Protein AF-A0A8K0CNM9-F1 (afdb_monomer_lite)

Organism: Ignelater luminosus (NCBI:txid2038154)

pLDDT: mean 95.44, std 3.54, range [79.06, 98.44]

Radius of gyration: 11.35 Å; chains: 1; bounding box: 27×21×26 Å

Sequence (53 aa):
ERMVQIRRQKVGGLGLSIKGGAEHKLPILISRIYKNQAAHQTKELFVGDAIIK

Foldseek 3Di:
DDDDDFDADPPCGRQWDWDDDVVRVDFIFTQGGHPPGRPNVSVPDDGGDGDDD

Secondary structure (DSSP, 8-state):
------PPBTTTBT-EEEEEEGGGTEEEEEEEE-TTSHHHHHS---TTPBP--

Structure (mmCIF, N/CA/C/O backbone):
data_AF-A0A8K0CNM9-F1
#
_entry.id   AF-A0A8K0CNM9-F1
#
loop_
_atom_site.group_PDB
_atom_site.id
_atom_site.type_symbol
_atom_site.label_atom_id
_atom_site.label_alt_id
_atom_site.label_comp_id
_atom_site.label_asym_id
_atom_site.label_entity_id
_atom_site.label_seq_id
_atom_site.pdbx_PDB_ins_code
_atom_site.Cartn_x
_atom_site.Cartn_y
_atom_site.Cartn_z
_atom_site.occupancy
_atom_site.B_iso_or_equiv
_atom_site.auth_seq_id
_atom_site.auth_comp_id
_atom_site.auth_asym_id
_atom_site.auth_atom_id
_atom_site.pdbx_PDB_model_num
ATOM 1 N N . GLU A 1 1 ? -6.856 -5.878 -14.583 1.00 86.88 1 GLU A N 1
ATOM 2 C CA . GLU A 1 1 ? -6.493 -4.495 -14.214 1.00 86.88 1 GLU A CA 1
ATOM 3 C C . GLU A 1 1 ? -7.674 -3.847 -13.505 1.00 86.88 1 GLU A C 1
ATOM 5 O O . GLU A 1 1 ? -8.804 -4.207 -13.819 1.00 86.88 1 GLU A O 1
ATOM 10 N N . ARG A 1 2 ? -7.434 -2.983 -12.512 1.00 94.50 2 ARG A N 1
ATOM 11 C CA . ARG A 1 2 ? -8.491 -2.250 -11.797 1.00 94.50 2 ARG A CA 1
ATOM 12 C C . ARG A 1 2 ? 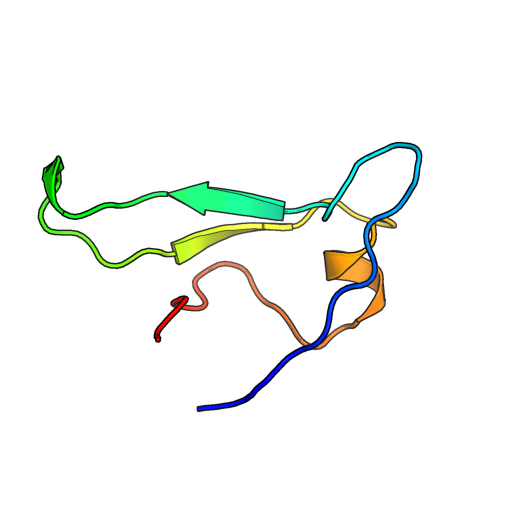-7.982 -0.885 -11.347 1.00 94.50 2 ARG A C 1
ATOM 14 O O . ARG A 1 2 ? -6.805 -0.753 -11.027 1.00 94.50 2 ARG A O 1
ATOM 21 N N . MET A 1 3 ? -8.877 0.095 -11.274 1.00 95.94 3 MET A N 1
ATOM 22 C CA . MET A 1 3 ? -8.583 1.415 -10.720 1.00 95.94 3 MET A CA 1
ATOM 23 C C . MET A 1 3 ? -9.125 1.488 -9.294 1.00 95.94 3 MET A C 1
ATOM 25 O O . MET A 1 3 ? -10.311 1.265 -9.079 1.00 95.94 3 MET A O 1
ATOM 29 N N . VAL A 1 4 ? -8.260 1.803 -8.330 1.00 96.56 4 VAL A N 1
ATOM 30 C CA . VAL A 1 4 ? -8.639 1.933 -6.917 1.00 96.56 4 VAL A CA 1
ATOM 31 C C . VAL A 1 4 ? -8.345 3.351 -6.456 1.00 96.56 4 VAL A C 1
ATOM 33 O O . VAL A 1 4 ? -7.226 3.843 -6.603 1.00 96.56 4 VAL A O 1
ATOM 36 N N . GLN A 1 5 ? -9.342 4.009 -5.871 1.00 96.56 5 GLN A N 1
ATOM 37 C CA . GLN A 1 5 ? -9.178 5.338 -5.293 1.00 96.56 5 GLN A CA 1
ATOM 38 C C . GLN A 1 5 ? -8.895 5.234 -3.795 1.00 96.56 5 GLN A C 1
ATOM 40 O O . GLN A 1 5 ? -9.630 4.597 -3.046 1.00 96.56 5 GLN A O 1
ATOM 45 N N . ILE A 1 6 ? -7.836 5.903 -3.338 1.00 97.19 6 ILE A N 1
ATOM 46 C CA . ILE A 1 6 ? -7.500 5.996 -1.915 1.00 97.19 6 ILE A CA 1
ATOM 47 C C . ILE A 1 6 ? -7.580 7.457 -1.493 1.00 97.19 6 ILE A C 1
ATOM 49 O O . ILE A 1 6 ? -6.899 8.318 -2.051 1.00 97.19 6 ILE A O 1
ATOM 53 N N . ARG A 1 7 ? -8.361 7.743 -0.449 1.00 96.75 7 ARG A N 1
ATOM 54 C CA . ARG A 1 7 ? -8.364 9.061 0.188 1.00 96.75 7 ARG A CA 1
ATOM 55 C C . ARG A 1 7 ? -7.294 9.110 1.272 1.00 96.75 7 ARG A C 1
ATOM 57 O O . ARG A 1 7 ? -7.351 8.356 2.240 1.00 96.75 7 ARG A O 1
ATOM 64 N N . ARG A 1 8 ? -6.324 10.015 1.129 1.00 96.56 8 ARG A N 1
ATOM 65 C CA . ARG A 1 8 ? -5.258 10.208 2.122 1.00 96.56 8 ARG A CA 1
ATOM 66 C C . ARG A 1 8 ? -5.846 10.590 3.486 1.00 96.56 8 ARG A C 1
ATOM 68 O O . ARG A 1 8 ? -6.632 11.531 3.583 1.00 96.56 8 ARG A O 1
ATOM 75 N N . GLN A 1 9 ? -5.419 9.898 4.540 1.00 96.81 9 GLN A N 1
ATOM 76 C CA . GLN A 1 9 ? -5.734 10.245 5.927 1.00 96.81 9 GLN A CA 1
ATOM 77 C C . GLN A 1 9 ? -4.729 11.269 6.478 1.00 96.81 9 GLN A C 1
ATOM 79 O O . GLN A 1 9 ? -3.559 11.286 6.084 1.00 96.81 9 GLN A O 1
ATOM 84 N N . LYS A 1 10 ? -5.176 12.115 7.419 1.00 96.31 10 LYS A N 1
ATOM 85 C CA . LYS A 1 10 ? -4.326 13.126 8.082 1.00 96.3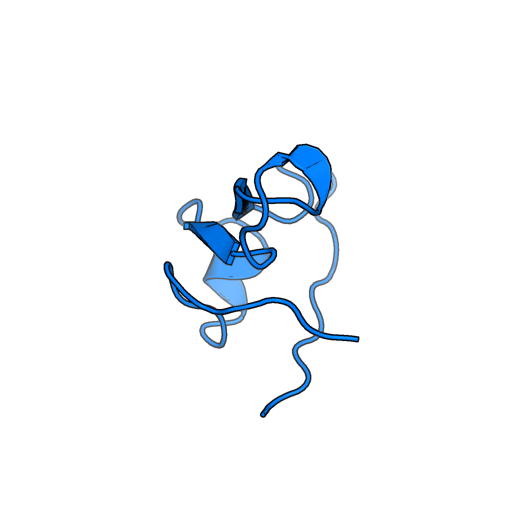1 10 LYS A CA 1
ATOM 86 C C . LYS A 1 10 ? -3.157 12.483 8.838 1.00 96.31 10 LYS A C 1
ATOM 88 O O . LYS A 1 10 ? -2.042 12.988 8.783 1.00 96.31 10 LYS A O 1
ATOM 93 N N . VAL A 1 11 ? -3.415 11.358 9.503 1.00 94.25 11 VAL A N 1
ATOM 94 C CA . VAL A 1 11 ? -2.418 10.516 10.180 1.00 94.25 11 VAL A CA 1
ATOM 95 C C . VAL A 1 11 ? -2.333 9.190 9.420 1.00 94.25 11 VAL A C 1
ATOM 97 O O . VAL A 1 11 ? -3.364 8.657 9.027 1.00 94.25 11 VAL A O 1
ATOM 100 N N . GLY A 1 12 ? -1.127 8.675 9.161 1.00 91.75 12 GLY A N 1
ATOM 101 C CA . GLY A 1 12 ? -0.917 7.411 8.425 1.00 91.75 12 GLY A CA 1
ATOM 102 C C . GLY A 1 12 ? -0.924 7.520 6.889 1.00 91.75 12 GLY A C 1
ATOM 103 O O . GLY A 1 12 ? -0.446 6.625 6.196 1.00 91.75 12 GLY A O 1
ATOM 104 N N . GLY A 1 13 ? -1.379 8.642 6.320 1.00 97.06 13 GLY A N 1
ATOM 105 C CA . GLY A 1 13 ? -1.277 8.900 4.881 1.00 97.06 13 GLY A CA 1
ATOM 106 C C . GLY A 1 13 ? -2.115 7.932 4.038 1.00 97.06 13 GLY A C 1
ATOM 107 O O . GLY A 1 13 ? -3.330 7.858 4.213 1.00 97.06 13 GLY A O 1
ATOM 108 N N . LEU A 1 14 ? -1.481 7.239 3.085 1.00 97.94 14 LEU A N 1
ATOM 109 C CA . LEU A 1 14 ? -2.145 6.233 2.239 1.00 97.94 14 LEU A CA 1
ATOM 110 C C . LEU A 1 14 ? -2.199 4.845 2.894 1.00 97.94 14 LEU A C 1
ATOM 112 O O . LEU A 1 14 ? -3.020 4.023 2.502 1.00 97.94 14 LEU A O 1
ATOM 116 N N . GLY A 1 15 ? -1.361 4.568 3.896 1.00 98.12 15 GLY A N 1
ATOM 117 C CA . GLY A 1 15 ? -1.390 3.293 4.609 1.00 98.12 15 GLY A CA 1
ATOM 118 C C . GLY A 1 15 ? -0.915 2.075 3.822 1.00 98.12 15 GLY A C 1
ATOM 119 O O . GLY A 1 15 ? -1.385 0.964 4.075 1.00 98.12 15 GLY A O 1
ATOM 120 N N . LEU A 1 16 ? 0.065 2.252 2.934 1.00 98.19 16 LEU A N 1
ATOM 121 C CA . LEU A 1 16 ? 0.775 1.161 2.263 1.00 98.19 16 LEU A CA 1
ATOM 122 C C . LEU A 1 16 ? 2.266 1.483 2.093 1.00 98.19 16 LEU A C 1
ATOM 124 O O . LEU A 1 16 ? 2.670 2.643 2.174 1.00 98.19 16 LEU A O 1
ATOM 128 N N . SER A 1 17 ? 3.077 0.455 1.859 1.00 98.12 17 SER A N 1
ATOM 129 C CA . SER A 1 17 ? 4.476 0.582 1.438 1.00 98.12 17 SER A CA 1
ATOM 130 C C . SER A 1 17 ? 4.658 -0.014 0.050 1.00 98.12 17 SER A C 1
ATOM 132 O O . SER A 1 17 ? 3.944 -0.940 -0.339 1.00 98.12 17 SER A O 1
ATOM 134 N N . ILE A 1 18 ? 5.629 0.525 -0.681 1.00 96.56 18 ILE A N 1
ATOM 135 C CA . ILE A 1 18 ? 5.940 0.159 -2.061 1.00 96.56 18 ILE A CA 1
ATOM 136 C C . ILE A 1 18 ? 7.376 -0.376 -2.115 1.00 96.56 18 ILE A C 1
ATOM 138 O O . ILE A 1 18 ? 8.211 0.006 -1.295 1.00 96.56 18 ILE A O 1
ATOM 142 N N . LYS A 1 19 ? 7.653 -1.290 -3.045 1.00 95.88 19 LYS A N 1
ATOM 143 C CA . LYS A 1 19 ? 9.006 -1.726 -3.418 1.00 95.88 19 LYS A CA 1
ATOM 144 C C . LYS A 1 19 ? 9.144 -1.795 -4.938 1.00 95.88 19 LYS A C 1
ATOM 146 O O . LYS A 1 19 ? 8.138 -1.827 -5.644 1.00 95.88 19 LYS A O 1
ATOM 151 N N . GLY A 1 20 ? 10.379 -1.937 -5.403 1.00 94.81 20 GLY A N 1
ATOM 152 C CA . GLY A 1 20 ? 10.696 -1.973 -6.826 1.00 94.81 20 GLY A CA 1
ATOM 153 C C . GLY A 1 20 ? 10.877 -0.573 -7.394 1.00 94.81 20 GLY A C 1
ATOM 154 O O . GLY A 1 20 ? 10.846 0.407 -6.655 1.00 94.81 20 GLY A O 1
ATOM 155 N N . GLY A 1 21 ? 11.098 -0.505 -8.699 1.00 92.69 21 GLY A N 1
ATOM 156 C CA . GLY A 1 21 ? 11.585 0.696 -9.355 1.00 92.69 21 GLY A CA 1
ATOM 157 C C . GLY A 1 21 ? 12.467 0.340 -10.546 1.00 92.69 21 GLY A C 1
ATOM 158 O O . GLY A 1 21 ? 13.010 -0.770 -10.646 1.00 92.69 21 GLY A O 1
ATOM 159 N N . ALA A 1 22 ? 12.584 1.285 -11.476 1.00 90.56 22 ALA A N 1
ATOM 160 C CA . ALA A 1 22 ? 13.351 1.109 -12.704 1.00 90.56 22 ALA A CA 1
ATOM 161 C C . ALA A 1 22 ? 14.840 0.850 -12.417 1.00 90.56 22 ALA A C 1
ATOM 163 O O . ALA A 1 22 ? 15.476 0.060 -13.114 1.00 90.56 22 ALA A O 1
ATOM 164 N N . GLU A 1 23 ? 15.367 1.440 -11.344 1.00 93.38 23 GLU A N 1
ATOM 165 C CA . GLU A 1 23 ? 16.731 1.259 -10.850 1.00 93.38 23 GLU A CA 1
ATOM 166 C C . GLU A 1 23 ? 17.043 -0.195 -10.469 1.00 93.38 23 GLU A C 1
ATOM 168 O O . GLU A 1 23 ? 18.180 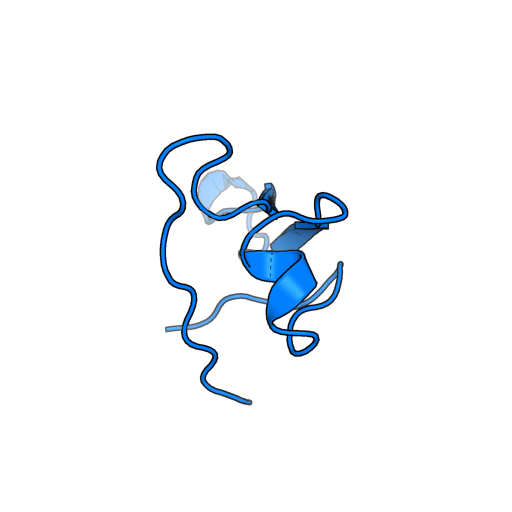-0.645 -10.604 1.00 93.38 23 GLU A O 1
ATOM 173 N N . HIS A 1 24 ? 16.023 -0.958 -10.068 1.00 87.81 24 HIS A N 1
ATOM 174 C CA . HIS A 1 24 ? 16.142 -2.370 -9.714 1.00 87.81 24 HIS A CA 1
ATOM 175 C C . HIS A 1 24 ? 15.631 -3.313 -10.808 1.00 87.81 24 HIS A C 1
ATOM 177 O O . HIS A 1 24 ? 15.637 -4.526 -10.606 1.00 87.81 24 HIS A O 1
ATOM 183 N N . LYS A 1 25 ? 15.187 -2.787 -11.961 1.00 89.94 25 LYS A N 1
ATOM 184 C CA . LYS A 1 25 ? 14.516 -3.556 -13.028 1.00 89.94 25 LYS A CA 1
ATOM 185 C C . LYS A 1 25 ? 13.326 -4.379 -12.506 1.00 89.94 25 LYS A C 1
ATOM 187 O O . LYS A 1 25 ? 13.043 -5.464 -13.009 1.00 89.94 25 LYS A O 1
ATOM 192 N N . LEU A 1 26 ? 12.637 -3.865 -11.484 1.00 90.38 26 LEU A N 1
ATOM 193 C CA . LEU A 1 26 ? 11.468 -4.496 -10.873 1.00 90.38 26 LEU A CA 1
ATOM 194 C C . LEU A 1 26 ? 10.230 -3.614 -11.070 1.00 90.38 26 LEU A C 1
ATOM 196 O O . LEU A 1 26 ? 10.349 -2.389 -10.989 1.00 90.38 26 LEU A O 1
ATOM 200 N N . PRO A 1 27 ? 9.035 -4.203 -11.270 1.00 92.50 27 PRO A N 1
ATOM 201 C CA . PRO A 1 27 ? 7.797 -3.434 -11.265 1.00 92.50 27 PRO A CA 1
ATOM 202 C C . PRO A 1 27 ? 7.585 -2.757 -9.907 1.00 92.50 27 PRO A C 1
ATOM 204 O O . PRO A 1 27 ? 8.105 -3.205 -8.881 1.00 92.50 27 PRO A O 1
ATOM 207 N N . ILE A 1 28 ? 6.788 -1.691 -9.898 1.00 96.19 28 ILE A N 1
ATOM 208 C CA . ILE A 1 28 ? 6.363 -1.033 -8.663 1.00 96.19 28 ILE A CA 1
ATOM 209 C C . ILE A 1 28 ? 5.300 -1.916 -8.005 1.00 96.19 28 ILE A C 1
ATOM 211 O O . ILE A 1 28 ? 4.227 -2.120 -8.567 1.00 96.19 28 ILE A O 1
ATOM 215 N N . LEU A 1 29 ? 5.599 -2.460 -6.826 1.00 96.75 29 LEU A N 1
ATOM 216 C CA . LEU A 1 29 ? 4.746 -3.426 -6.127 1.00 96.75 29 LEU A CA 1
ATOM 217 C C . LEU A 1 29 ? 4.345 -2.921 -4.744 1.00 96.75 29 LEU A C 1
ATOM 219 O O . LEU A 1 29 ? 5.167 -2.353 -4.022 1.00 96.75 29 LEU A O 1
ATOM 223 N N . ILE A 1 30 ? 3.122 -3.234 -4.315 1.00 97.88 30 ILE A N 1
ATOM 224 C CA . ILE A 1 30 ? 2.697 -3.049 -2.924 1.00 97.88 30 ILE A CA 1
ATOM 225 C C . ILE A 1 30 ? 3.414 -4.084 -2.049 1.00 97.88 30 ILE A C 1
ATOM 227 O O . ILE A 1 30 ? 3.166 -5.286 -2.144 1.00 97.88 30 ILE A O 1
ATOM 231 N N . SER A 1 31 ? 4.310 -3.625 -1.175 1.00 98.19 31 SER A N 1
ATOM 232 C CA . SER A 1 31 ? 5.102 -4.482 -0.282 1.00 98.19 31 SER A CA 1
ATOM 233 C C . SER A 1 31 ? 4.455 -4.694 1.085 1.00 98.19 31 SER A C 1
ATOM 235 O O . SER A 1 31 ? 4.738 -5.692 1.748 1.00 98.19 31 SER A O 1
ATOM 237 N N . ARG A 1 32 ? 3.582 -3.777 1.520 1.00 98.44 32 ARG A N 1
ATOM 238 C CA . ARG A 1 32 ? 2.860 -3.871 2.796 1.00 98.44 32 ARG A CA 1
ATOM 239 C C . ARG A 1 32 ? 1.582 -3.041 2.764 1.00 98.44 32 ARG A C 1
ATOM 241 O O . ARG A 1 32 ? 1.577 -1.954 2.196 1.00 98.44 32 ARG A O 1
ATOM 248 N N . ILE A 1 33 ? 0.541 -3.511 3.449 1.00 98.44 33 ILE A N 1
ATOM 249 C CA . ILE A 1 33 ? -0.681 -2.746 3.730 1.00 98.44 33 ILE A CA 1
ATOM 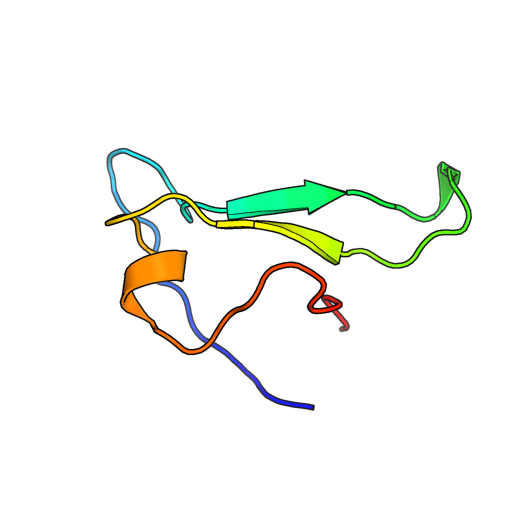250 C C . ILE A 1 33 ? -0.839 -2.642 5.246 1.00 98.44 33 ILE A C 1
ATOM 252 O O . ILE A 1 33 ? -0.775 -3.648 5.956 1.00 98.44 33 ILE A O 1
ATOM 256 N N . TYR A 1 34 ? -1.015 -1.425 5.758 1.00 98.19 34 TYR A N 1
ATOM 257 C CA . TYR A 1 34 ? -1.128 -1.188 7.194 1.00 98.19 34 TYR A CA 1
ATOM 258 C C . TYR A 1 34 ? -2.582 -1.325 7.646 1.00 98.19 34 TYR A C 1
ATOM 260 O O . TYR A 1 34 ? -3.472 -0.621 7.164 1.00 98.19 34 TYR A O 1
ATOM 268 N N . LYS A 1 35 ? -2.823 -2.233 8.600 1.00 96.94 35 LYS A N 1
ATOM 269 C CA . LYS A 1 35 ? -4.155 -2.493 9.154 1.00 96.94 35 LYS A CA 1
ATOM 270 C C . LYS A 1 35 ? -4.791 -1.191 9.653 1.00 96.94 35 LYS A C 1
ATOM 272 O O . LYS A 1 35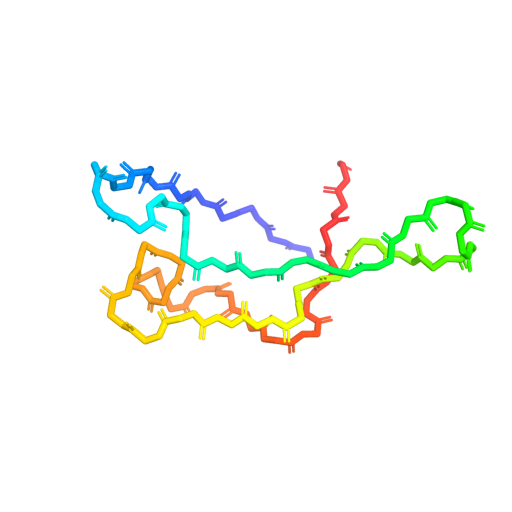 ? -4.140 -0.362 10.281 1.00 96.94 35 LYS A O 1
ATOM 277 N N . ASN A 1 36 ? -6.082 -1.054 9.374 1.00 95.50 36 ASN A N 1
ATOM 278 C CA . ASN A 1 36 ? -6.950 0.074 9.730 1.00 95.50 36 ASN A CA 1
ATOM 279 C C . ASN A 1 36 ? -6.601 1.432 9.090 1.00 95.50 36 ASN A C 1
ATOM 281 O O . ASN A 1 36 ? -7.290 2.405 9.383 1.00 95.50 36 ASN A O 1
ATOM 285 N N . GLN A 1 37 ? -5.616 1.507 8.191 1.00 97.62 37 GLN A N 1
ATOM 286 C CA . GLN A 1 37 ? -5.298 2.733 7.446 1.00 97.62 37 GLN A CA 1
ATOM 287 C C . GLN A 1 37 ? -6.004 2.784 6.082 1.00 97.62 37 GLN A C 1
ATOM 289 O O . GLN A 1 37 ? -6.691 1.835 5.702 1.00 97.62 37 GLN A O 1
ATOM 294 N N . ALA A 1 38 ? -5.837 3.887 5.345 1.00 97.94 38 ALA A N 1
ATOM 295 C CA . ALA A 1 38 ? -6.612 4.196 4.140 1.00 97.94 38 ALA A CA 1
ATOM 296 C C . ALA A 1 38 ? -6.652 3.048 3.111 1.00 97.94 38 ALA A C 1
ATOM 298 O O . ALA A 1 38 ? -7.734 2.604 2.744 1.00 97.94 38 ALA A O 1
ATOM 299 N N . ALA A 1 39 ? -5.501 2.498 2.714 1.00 98.12 39 ALA A N 1
ATOM 300 C CA . ALA A 1 39 ? -5.439 1.377 1.771 1.00 98.12 39 ALA A CA 1
ATOM 301 C C . ALA A 1 39 ? -6.087 0.083 2.293 1.00 98.12 39 ALA A C 1
ATOM 303 O O . ALA A 1 39 ? -6.689 -0.660 1.530 1.00 98.12 39 ALA A O 1
ATOM 304 N N . HIS A 1 40 ? -6.000 -0.201 3.597 1.00 97.75 40 HIS A N 1
ATOM 305 C CA . HIS A 1 40 ? -6.658 -1.375 4.181 1.00 97.75 40 HIS A CA 1
ATOM 306 C C . HIS A 1 40 ? -8.184 -1.226 4.228 1.00 97.75 40 HIS A C 1
ATOM 308 O O . HIS A 1 40 ? -8.902 -2.226 4.195 1.00 97.75 40 HIS A O 1
ATOM 314 N N . GLN A 1 41 ? -8.680 0.007 4.360 1.00 96.56 41 GLN A N 1
ATOM 315 C CA . GLN A 1 41 ? -10.110 0.302 4.429 1.00 96.56 41 GLN A CA 1
ATOM 316 C C . GLN A 1 41 ? -10.807 0.141 3.076 1.00 96.56 41 GLN A C 1
ATOM 318 O O . GLN A 1 41 ? -11.988 -0.184 3.079 1.00 96.56 41 GLN A O 1
ATOM 323 N N . THR A 1 42 ? -10.097 0.292 1.950 1.00 96.12 42 THR A N 1
ATOM 324 C CA . THR A 1 42 ? -10.697 0.054 0.624 1.00 96.12 42 THR A CA 1
ATOM 325 C C . THR A 1 42 ? -11.078 -1.408 0.427 1.00 96.12 42 THR A C 1
ATOM 327 O O . THR A 1 42 ? -12.063 -1.686 -0.235 1.00 96.12 42 THR A O 1
ATOM 330 N N . LYS A 1 43 ? -10.318 -2.351 1.011 1.00 96.19 43 LYS A N 1
ATOM 331 C CA . LYS A 1 43 ? -10.451 -3.805 0.765 1.00 96.19 43 LYS A CA 1
ATOM 332 C C . LYS A 1 43 ? -10.230 -4.216 -0.694 1.00 96.19 43 LYS A C 1
ATOM 334 O O . LYS A 1 43 ? -10.502 -5.352 -1.061 1.00 96.19 43 LYS A O 1
ATO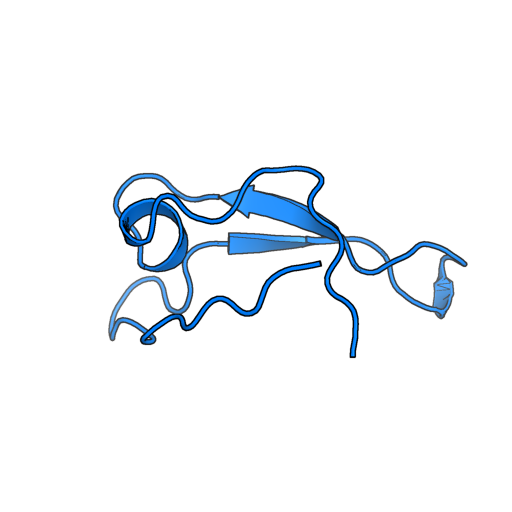M 339 N N . GLU A 1 44 ? -9.660 -3.317 -1.488 1.00 97.25 44 GLU A N 1
ATOM 340 C CA . GLU A 1 44 ? -9.442 -3.486 -2.925 1.00 97.25 44 GLU A CA 1
ATOM 341 C C . GLU A 1 44 ? -7.956 -3.550 -3.293 1.00 97.25 44 GLU A C 1
ATOM 343 O O . GLU A 1 44 ? -7.617 -3.564 -4.472 1.00 97.25 44 GLU A O 1
ATOM 348 N N . LEU A 1 45 ? -7.048 -3.558 -2.316 1.00 97.75 45 LEU A N 1
ATOM 349 C CA . LEU A 1 45 ? -5.599 -3.638 -2.523 1.00 97.75 45 LEU A CA 1
ATOM 350 C C . LEU A 1 45 ? -5.019 -4.797 -1.723 1.00 97.75 45 LEU A C 1
ATOM 352 O O . LEU A 1 45 ? -5.422 -5.036 -0.582 1.00 97.75 45 LEU A O 1
ATOM 356 N N . PHE A 1 46 ? -4.033 -5.469 -2.307 1.00 97.56 46 PHE A N 1
ATOM 357 C CA . PHE A 1 46 ? -3.374 -6.634 -1.733 1.00 97.56 46 PHE A CA 1
ATOM 358 C C . PHE A 1 46 ? -1.852 -6.516 -1.852 1.00 97.56 46 PHE A C 1
ATOM 360 O O . PHE A 1 46 ? -1.309 -5.872 -2.750 1.00 97.56 46 PHE A O 1
ATOM 367 N N . VAL A 1 47 ? -1.136 -7.140 -0.914 1.00 98.06 47 VAL A N 1
ATOM 368 C CA . VAL A 1 47 ? 0.325 -7.248 -1.005 1.00 98.06 47 VAL A CA 1
ATOM 369 C C . VAL A 1 47 ? 0.680 -8.061 -2.247 1.00 98.06 47 VAL A C 1
ATOM 371 O O . VAL A 1 47 ? 0.120 -9.131 -2.465 1.00 98.06 47 VAL A O 1
ATOM 374 N N . GLY A 1 48 ? 1.622 -7.554 -3.039 1.00 96.75 48 GLY A N 1
ATOM 375 C CA . GLY A 1 48 ? 2.014 -8.143 -4.318 1.00 96.75 48 GLY A CA 1
ATOM 376 C C . GLY A 1 48 ? 1.307 -7.545 -5.533 1.00 96.75 48 GLY A C 1
ATOM 377 O O . GLY A 1 48 ? 1.785 -7.771 -6.641 1.00 96.75 48 GLY A O 1
ATOM 378 N N . ASP A 1 49 ? 0.250 -6.742 -5.352 1.00 97.38 49 ASP A N 1
ATOM 379 C CA . ASP A 1 49 ? -0.334 -5.986 -6.463 1.00 97.38 49 ASP A CA 1
ATOM 380 C C . ASP A 1 49 ? 0.726 -5.082 -7.108 1.00 97.38 49 ASP A C 1
ATOM 382 O O . ASP A 1 49 ? 1.504 -4.410 -6.417 1.00 97.38 49 ASP A O 1
ATOM 386 N N . ALA A 1 50 ? 0.728 -5.056 -8.440 1.00 96.19 50 ALA A N 1
ATOM 387 C CA . ALA A 1 50 ? 1.549 -4.153 -9.228 1.00 96.19 50 ALA A CA 1
ATOM 388 C C . ALA A 1 50 ? 0.811 -2.838 -9.487 1.00 96.19 50 ALA A C 1
ATOM 390 O O . ALA A 1 50 ? -0.358 -2.833 -9.873 1.00 96.19 50 ALA A O 1
ATOM 391 N N . ILE A 1 51 ? 1.515 -1.727 -9.294 1.00 95.19 51 ILE A N 1
ATOM 392 C CA . ILE A 1 51 ? 1.037 -0.392 -9.635 1.00 95.19 51 ILE A CA 1
ATOM 393 C C . ILE A 1 51 ? 1.518 -0.090 -11.050 1.00 95.19 51 ILE A C 1
ATOM 395 O O . ILE A 1 51 ? 2.720 -0.024 -11.311 1.00 95.19 51 ILE A O 1
ATOM 399 N N . ILE A 1 52 ? 0.560 0.078 -11.951 1.00 92.19 52 ILE A N 1
ATOM 400 C CA . ILE A 1 52 ? 0.773 0.373 -13.367 1.00 92.19 52 ILE A CA 1
ATOM 401 C C . ILE A 1 52 ? 0.135 1.726 -13.709 1.00 92.19 52 ILE A C 1
ATOM 403 O O . ILE A 1 52 ? -0.697 2.222 -12.947 1.00 92.19 52 ILE A O 1
ATOM 407 N N . LYS A 1 53 ? 0.604 2.352 -14.793 1.00 79.06 53 LYS A N 1
ATOM 408 C CA . LYS A 1 53 ? 0.118 3.648 -15.282 1.00 79.06 53 LYS A CA 1
ATOM 409 C C . LYS A 1 53 ? -1.065 3.463 -16.219 1.00 79.06 53 LYS A C 1
ATOM 411 O O . LYS A 1 53 ? -0.937 2.576 -17.087 1.00 79.06 53 LYS A O 1
#

InterPro domains:
  IPR001478 PDZ domain [PF00595] (4-53)
  IPR001478 PDZ domain [PS50106] (3-53)
  IPR015482 Syntrophin [PTHR10554] (1-53)
  IPR036034 PDZ superfamily [G3DSA:2.30.42.10] (1-53)
  IPR036034 PDZ superfamily [SSF50156] (2-52)